Protein AF-A0A2N1U5U6-F1 (afdb_monomer)

pLDDT: mean 79.21, std 14.91, range [38.47, 93.19]

Nearest PDB structures (foldseek):
  6q9m-assembly2_B  TM=8.149E-01  e=4.246E-03  Drosophila melanogaster
  6q9m-assembly1_A  TM=8.304E-01  e=1.136E-02  Drosophila melanogaster
  6grs-assembly1_B  TM=6.336E-01  e=7.352E-01  Mus musculus
  7y6e-assembly2_B  TM=5.827E-01  e=7.352E-01  Chelicerata
  5j7k-assembly1_E  TM=3.368E-01  e=2.592E-01  synthetic construct

Solvent-accessible surface area (backbone atoms only — not comparable to full-atom values): 5349 Å² total; per-residue (Å²): 130,83,61,88,51,56,44,77,74,44,77,43,81,47,82,93,38,27,25,42,37,33,45,43,66,78,68,80,79,36,30,36,38,35,25,50,70,85,36,86,52,50,74,50,60,52,86,83,56,48,50,48,79,30,75,41,74,75,86,57,93,60,91,78,51,75,49,79,44,79,40,60,62,93,50,77,86,60,68,79,76,82,68,82,124

Secondary structure (DSSP, 8-state):
---TTEEEEEEEEETTTEEEEEEEE--SSPEEEEEETTEEEEEE--TT--EEEEE--TT--SPPPEEEEEE-GGGTT--GGGG--

Mean predicted aligned error: 7.91 Å

Sequence (85 aa):
MLSDGISKVRAFALAAGAAVVKWHSEYSGKLYRIYVNGRFAGATVEPMQRQMTVPIPLSQKTAVRVEVFAVEQGFS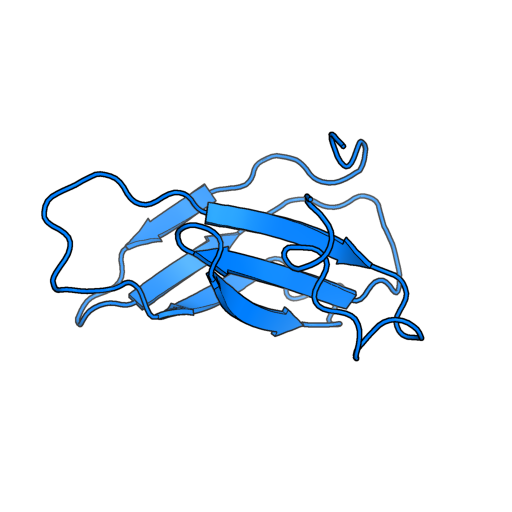DIDYLDRQV

Radius of gyration: 12.77 Å; Cα contacts (8 Å, |Δi|>4): 144; chains: 1; bounding box: 30×33×32 Å

Foldseek 3Di:
DPPPFKADWDWADDPPAKIKTAIGGPDAQWKKWKDKQLHTFDIDRDNVCSIDIGGHPPPDPDDIDMDIDTHHPVCVPDSPSVPPD

Structure (mmCIF, N/CA/C/O backbone):
data_AF-A0A2N1U5U6-F1
#
_entry.id   AF-A0A2N1U5U6-F1
#
loop_
_atom_site.group_PDB
_atom_site.id
_atom_site.type_symbol
_atom_site.label_atom_id
_atom_site.label_alt_id
_atom_site.label_comp_id
_atom_site.label_asym_id
_atom_site.label_entity_id
_atom_site.label_seq_id
_atom_site.pdbx_PDB_ins_code
_atom_site.Cartn_x
_atom_site.Cartn_y
_atom_site.Cartn_z
_atom_site.occupancy
_atom_site.B_iso_or_equiv
_atom_site.auth_seq_id
_atom_site.auth_comp_id
_atom_site.auth_asym_id
_atom_site.auth_atom_id
_atom_site.pdbx_PDB_model_num
ATOM 1 N N . MET A 1 1 ? -4.000 8.723 -11.758 1.00 44.47 1 MET A N 1
ATOM 2 C CA . MET A 1 1 ? -3.195 7.783 -12.565 1.00 44.47 1 MET A CA 1
ATOM 3 C C . MET A 1 1 ? -3.581 6.370 -12.167 1.00 44.47 1 MET A C 1
ATOM 5 O O . MET A 1 1 ? -3.301 5.993 -11.037 1.00 44.47 1 MET A O 1
ATOM 9 N N . LEU A 1 2 ? -4.266 5.620 -13.037 1.00 44.69 2 LEU A N 1
ATOM 10 C CA . LEU A 1 2 ? -4.286 4.163 -12.898 1.00 44.69 2 LEU A CA 1
ATOM 11 C C . LEU A 1 2 ? -2.872 3.691 -13.239 1.00 44.69 2 LEU A C 1
ATOM 13 O O . LEU A 1 2 ? -2.398 3.930 -14.347 1.00 44.69 2 LEU A O 1
ATOM 17 N N . SER A 1 3 ? -2.170 3.094 -12.283 1.00 53.38 3 SER A N 1
ATOM 18 C CA . SER A 1 3 ? -0.945 2.358 -12.579 1.00 53.38 3 SER A CA 1
ATOM 19 C C . SER A 1 3 ? -1.347 1.103 -13.351 1.00 53.38 3 SER A C 1
ATOM 21 O O . SER A 1 3 ? -1.794 0.132 -12.746 1.00 53.38 3 SER A O 1
ATOM 23 N N . ASP A 1 4 ? -1.237 1.147 -14.675 1.00 70.88 4 ASP A N 1
ATOM 24 C CA . ASP A 1 4 ? -1.727 0.095 -15.580 1.00 70.88 4 ASP A CA 1
ATOM 25 C C . ASP A 1 4 ? -1.113 -1.292 -15.275 1.00 70.88 4 ASP A C 1
ATOM 27 O O . ASP A 1 4 ? -1.740 -2.324 -15.475 1.00 70.88 4 ASP A O 1
ATOM 31 N N . GLY A 1 5 ? 0.079 -1.333 -14.666 1.00 79.19 5 GLY A N 1
ATOM 32 C CA . GLY A 1 5 ? 0.778 -2.570 -14.297 1.00 79.19 5 GLY A CA 1
ATOM 33 C C . GLY A 1 5 ? 0.668 -3.005 -12.829 1.00 79.19 5 GLY A C 1
ATOM 34 O O . GLY A 1 5 ? 1.438 -3.876 -12.415 1.00 79.19 5 GLY A O 1
ATOM 35 N N . ILE A 1 6 ? -0.221 -2.417 -12.012 1.00 85.88 6 ILE A N 1
ATOM 36 C CA . ILE A 1 6 ? -0.570 -2.946 -10.675 1.00 85.88 6 ILE A CA 1
ATOM 37 C C . ILE A 1 6 ? -2.032 -3.372 -10.674 1.00 85.88 6 ILE A C 1
ATOM 39 O O . ILE A 1 6 ? -2.931 -2.584 -10.954 1.00 85.88 6 ILE A O 1
ATOM 43 N N . SER A 1 7 ? -2.287 -4.615 -10.279 1.00 87.06 7 SER A N 1
ATOM 44 C CA . SER A 1 7 ? -3.637 -5.169 -10.222 1.00 87.06 7 SER A CA 1
ATOM 45 C C . SER A 1 7 ? -3.831 -6.077 -9.011 1.00 87.06 7 SER A C 1
ATOM 47 O O . SER A 1 7 ? -2.900 -6.362 -8.257 1.00 87.06 7 SER A O 1
ATOM 49 N N . LYS A 1 8 ? -5.072 -6.532 -8.790 1.00 88.12 8 LYS A N 1
ATOM 50 C CA . LYS A 1 8 ? -5.431 -7.486 -7.722 1.00 88.12 8 LYS A CA 1
ATOM 51 C C . LYS A 1 8 ? -4.975 -7.048 -6.319 1.00 88.12 8 LYS A C 1
ATOM 53 O O . LYS A 1 8 ? -4.613 -7.898 -5.506 1.00 88.12 8 LYS A O 1
ATOM 58 N N . VAL A 1 9 ? -5.012 -5.744 -6.029 1.00 90.38 9 VAL A N 1
ATOM 59 C CA . VAL A 1 9 ? -4.717 -5.219 -4.689 1.00 90.38 9 VAL A CA 1
ATOM 60 C C . VAL A 1 9 ? -5.752 -5.764 -3.705 1.00 90.38 9 VAL A C 1
ATOM 62 O O . VAL A 1 9 ? -6.956 -5.601 -3.899 1.00 90.38 9 VAL A O 1
ATOM 65 N N . ARG A 1 10 ? -5.287 -6.454 -2.664 1.00 91.81 10 ARG A N 1
ATOM 66 C CA . ARG A 1 10 ? -6.116 -7.028 -1.598 1.00 91.81 10 ARG A CA 1
ATOM 67 C C . ARG A 1 10 ? -5.475 -6.751 -0.252 1.00 91.81 10 ARG A C 1
ATOM 69 O O . ARG A 1 10 ? -4.273 -6.933 -0.102 1.00 91.81 10 ARG A O 1
ATOM 76 N N . ALA A 1 11 ? -6.282 -6.366 0.726 1.00 91.12 11 ALA A N 1
ATOM 77 C CA . ALA A 1 11 ? -5.845 -6.191 2.102 1.00 91.12 11 ALA A CA 1
ATOM 78 C C . ALA A 1 11 ? -6.516 -7.242 2.990 1.00 91.12 11 ALA A C 1
ATOM 80 O O . ALA A 1 11 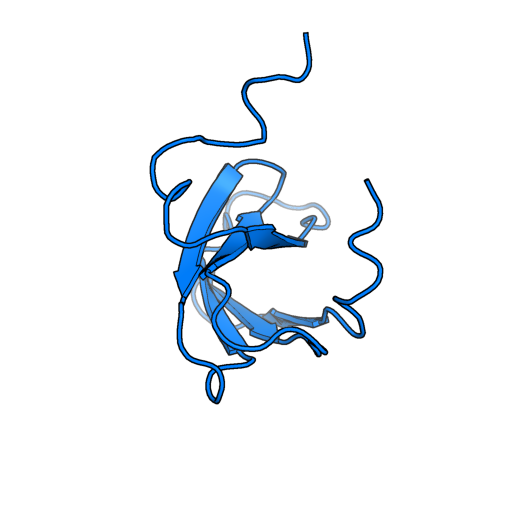? -7.726 -7.450 2.909 1.00 91.12 11 ALA A O 1
ATOM 81 N N . PHE A 1 12 ? -5.725 -7.899 3.831 1.00 90.25 12 PHE A N 1
ATOM 82 C CA . PHE A 1 12 ? -6.181 -8.894 4.794 1.00 90.25 12 PHE A CA 1
ATOM 83 C C . PHE A 1 12 ? -5.883 -8.380 6.193 1.00 90.25 12 PHE A C 1
ATOM 85 O O . PHE A 1 12 ? -4.716 -8.206 6.541 1.00 90.25 12 PHE A O 1
ATOM 92 N N . ALA A 1 13 ? -6.924 -8.117 6.980 1.00 87.81 13 ALA A N 1
ATOM 93 C CA . ALA A 1 13 ? -6.757 -7.662 8.351 1.00 87.81 13 ALA A CA 1
ATOM 94 C C . ALA A 1 13 ? -6.014 -8.718 9.185 1.00 87.81 13 ALA A C 1
ATOM 96 O O . ALA A 1 13 ? -6.309 -9.911 9.114 1.00 87.81 13 ALA A O 1
ATOM 97 N N . LEU A 1 14 ? -5.056 -8.253 9.976 1.00 85.38 14 LEU A N 1
ATOM 98 C CA . LEU A 1 14 ? -4.387 -9.009 11.022 1.00 85.38 14 LEU A CA 1
ATOM 99 C C . LEU A 1 14 ? -4.899 -8.545 12.389 1.00 85.38 14 LEU A C 1
ATOM 101 O O . LEU A 1 14 ? -5.509 -7.481 12.527 1.00 85.38 14 LEU A O 1
ATOM 105 N N . ALA A 1 15 ? -4.614 -9.337 13.422 1.00 79.88 15 ALA A N 1
ATOM 106 C CA . ALA A 1 15 ? -4.809 -8.893 14.795 1.00 79.88 15 ALA A CA 1
ATOM 107 C C . ALA A 1 15 ? -3.962 -7.638 15.095 1.00 79.88 15 ALA A C 1
ATOM 109 O O . ALA A 1 15 ? -2.936 -7.397 14.459 1.00 79.88 15 ALA A O 1
ATOM 110 N N . ALA A 1 16 ? -4.394 -6.856 16.089 1.00 81.06 16 ALA A N 1
ATOM 111 C CA . ALA A 1 16 ? -3.661 -5.703 16.624 1.00 81.06 16 ALA A CA 1
ATOM 112 C C . ALA A 1 16 ? -3.405 -4.538 15.643 1.00 81.06 16 ALA A C 1
ATOM 114 O O . ALA A 1 16 ? -2.428 -3.809 15.789 1.00 81.06 16 ALA A O 1
ATOM 115 N N . GLY A 1 17 ? -4.304 -4.301 14.682 1.00 86.62 17 GLY A N 1
ATOM 116 C CA . GLY A 1 17 ? -4.256 -3.064 13.891 1.00 86.62 17 GLY A CA 1
ATOM 117 C C . GLY A 1 17 ? -3.213 -3.079 12.793 1.00 86.62 17 GLY A C 1
ATOM 118 O O . GLY A 1 17 ? -2.574 -2.070 12.520 1.00 8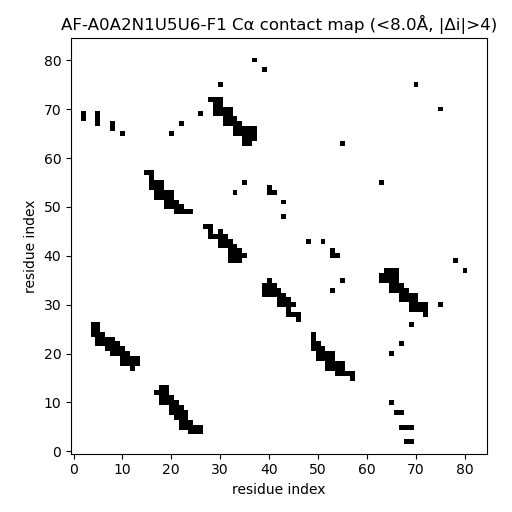6.62 17 GLY A O 1
ATOM 119 N N . ALA A 1 18 ? -3.042 -4.229 12.160 1.00 90.00 18 ALA A N 1
ATOM 120 C CA . ALA A 1 18 ? -2.232 -4.365 10.968 1.00 90.00 18 ALA A CA 1
ATOM 121 C C . ALA A 1 18 ? -3.047 -5.031 9.861 1.00 90.00 18 ALA A C 1
ATOM 123 O O . ALA A 1 18 ? -4.085 -5.646 10.110 1.00 90.00 18 ALA A O 1
ATOM 124 N N . ALA A 1 19 ? -2.573 -4.928 8.627 1.00 92.00 19 ALA A N 1
ATOM 125 C CA . ALA A 1 19 ? -3.077 -5.720 7.519 1.00 92.00 19 ALA A CA 1
ATOM 126 C C . ALA A 1 19 ? -1.931 -6.171 6.623 1.00 92.00 19 ALA A C 1
ATOM 128 O O . ALA A 1 19 ? -0.963 -5.440 6.424 1.00 92.00 19 ALA A O 1
ATOM 129 N N . VAL A 1 20 ? -2.070 -7.357 6.036 1.00 93.12 20 VAL A N 1
ATOM 130 C CA . VAL A 1 20 ? -1.229 -7.783 4.918 1.00 93.12 20 VAL A CA 1
ATOM 131 C C . VAL A 1 20 ? -1.861 -7.274 3.637 1.00 93.12 20 VAL A C 1
ATOM 133 O O . VAL A 1 20 ? -2.952 -7.701 3.260 1.00 93.12 20 VAL A O 1
ATOM 136 N N . VAL A 1 21 ? -1.167 -6.380 2.951 1.00 93.19 21 VAL A N 1
ATOM 137 C CA . VAL A 1 21 ? -1.543 -5.911 1.621 1.00 93.19 21 VAL A CA 1
ATOM 138 C C . VAL A 1 21 ? -0.815 -6.769 0.609 1.00 93.19 21 VAL A C 1
ATOM 140 O O . VAL A 1 21 ? 0.395 -6.917 0.710 1.00 93.19 21 VAL A O 1
ATOM 143 N N . LYS A 1 22 ? -1.540 -7.345 -0.349 1.00 93.06 22 LYS A N 1
ATOM 144 C CA . LYS A 1 22 ? -1.004 -8.126 -1.467 1.00 93.06 22 LYS A CA 1
ATOM 145 C C . LYS A 1 22 ? -1.402 -7.478 -2.780 1.00 93.06 22 LYS A C 1
ATOM 147 O O . LYS A 1 22 ? -2.512 -6.963 -2.892 1.00 93.06 22 LYS A O 1
ATOM 152 N N . TRP A 1 23 ? -0.531 -7.539 -3.775 1.00 91.88 23 TRP A N 1
ATOM 153 C CA . TRP A 1 23 ? -0.818 -7.023 -5.110 1.00 91.88 23 TRP A CA 1
ATOM 154 C C . TRP A 1 23 ? -0.140 -7.876 -6.177 1.00 91.88 23 TRP A C 1
ATOM 156 O O . TRP A 1 23 ? 0.793 -8.628 -5.913 1.00 91.88 23 TRP A O 1
ATOM 166 N N . HIS A 1 24 ? -0.629 -7.778 -7.403 1.00 88.31 24 HIS A N 1
ATOM 167 C CA . HIS A 1 24 ? 0.078 -8.252 -8.579 1.00 88.31 24 HIS A CA 1
ATOM 168 C C . HIS A 1 24 ? 0.764 -7.062 -9.242 1.00 88.31 24 HIS A C 1
ATOM 170 O O . HIS A 1 24 ? 0.178 -5.981 -9.315 1.00 88.31 24 HIS A O 1
ATOM 176 N N . SER A 1 25 ? 1.981 -7.262 -9.745 1.00 86.50 25 SER A N 1
ATOM 177 C CA . SER A 1 25 ? 2.614 -6.274 -10.606 1.00 86.50 25 SER A CA 1
ATOM 178 C C . SER A 1 25 ? 3.367 -6.914 -11.759 1.00 86.50 25 SER A C 1
ATOM 180 O O . SER A 1 25 ? 3.998 -7.960 -11.601 1.00 86.50 25 SER A O 1
ATOM 182 N N . GLU A 1 26 ? 3.280 -6.250 -12.905 1.00 85.94 26 GLU A N 1
ATOM 183 C CA . GLU A 1 26 ? 4.015 -6.565 -14.130 1.00 85.94 26 GLU A CA 1
ATOM 184 C C . GLU A 1 26 ? 5.375 -5.857 -14.180 1.00 85.94 26 GLU A C 1
ATOM 186 O O . GLU A 1 26 ? 6.204 -6.153 -15.037 1.00 85.94 26 GLU A O 1
ATOM 191 N N . TYR A 1 27 ? 5.639 -4.939 -13.245 1.00 83.62 27 TYR A N 1
ATOM 192 C CA . TYR A 1 27 ? 6.879 -4.183 -13.217 1.00 83.62 27 TYR A CA 1
ATOM 193 C C . TYR A 1 27 ? 8.004 -4.948 -12.507 1.00 83.62 27 TYR A C 1
ATOM 195 O O . TYR A 1 27 ? 7.857 -5.443 -11.387 1.00 83.62 27 TYR A O 1
ATOM 203 N N . SER A 1 28 ? 9.183 -4.978 -13.126 1.00 79.56 28 SER A N 1
ATOM 204 C CA . SER A 1 28 ? 10.427 -5.427 -12.495 1.00 79.56 28 SER A CA 1
ATOM 205 C C . SER A 1 28 ? 11.250 -4.233 -12.006 1.00 79.56 28 SER A C 1
ATOM 207 O O . SER A 1 28 ? 11.378 -3.239 -12.718 1.00 79.56 28 SER A O 1
ATOM 209 N N . GLY A 1 29 ? 11.840 -4.334 -10.811 1.00 80.44 29 GLY A N 1
ATOM 210 C CA . GLY A 1 29 ? 12.808 -3.351 -10.302 1.00 80.44 29 GLY A CA 1
ATOM 211 C C . GLY A 1 29 ? 12.225 -2.026 -9.794 1.00 80.44 29 GLY A C 1
ATOM 212 O O . GLY A 1 29 ? 12.988 -1.108 -9.504 1.00 80.44 29 GLY A O 1
ATOM 213 N N . LYS A 1 30 ? 10.900 -1.902 -9.660 1.00 84.69 30 LYS A N 1
ATOM 214 C CA . LYS A 1 30 ? 10.258 -0.710 -9.076 1.00 84.69 30 LYS A CA 1
ATOM 215 C C . LYS A 1 30 ? 10.255 -0.756 -7.551 1.00 84.69 30 LYS A C 1
ATOM 217 O O . LYS A 1 30 ? 10.252 -1.829 -6.952 1.00 84.69 30 LYS A O 1
ATOM 222 N N . LEU A 1 31 ? 10.197 0.424 -6.943 1.00 86.81 31 LEU A N 1
ATOM 223 C CA . LEU A 1 31 ? 9.830 0.586 -5.543 1.00 86.81 31 LEU A CA 1
ATOM 224 C C . LEU A 1 31 ? 8.301 0.594 -5.449 1.00 86.81 31 LEU A C 1
ATOM 226 O O . LEU A 1 31 ? 7.640 1.396 -6.105 1.00 86.81 31 LEU A O 1
ATOM 230 N N . TYR A 1 32 ? 7.737 -0.278 -4.626 1.00 88.81 32 TYR A N 1
ATOM 231 C CA . TYR A 1 32 ? 6.311 -0.307 -4.332 1.00 88.81 32 TYR A CA 1
ATOM 232 C C . TYR A 1 32 ? 6.045 0.455 -3.048 1.00 88.81 32 TYR A C 1
ATOM 234 O O . TYR A 1 32 ? 6.558 0.080 -1.999 1.00 88.81 32 TYR A O 1
ATOM 242 N N . ARG A 1 33 ? 5.231 1.505 -3.118 1.00 90.62 33 ARG A N 1
ATOM 243 C CA . ARG A 1 33 ? 4.773 2.261 -1.950 1.00 90.62 33 ARG A CA 1
ATOM 244 C C . ARG A 1 33 ? 3.328 1.954 -1.652 1.00 90.62 33 ARG A C 1
ATOM 246 O O . ARG A 1 33 ? 2.507 1.917 -2.567 1.00 90.62 33 ARG A O 1
ATOM 253 N N . ILE A 1 34 ? 3.024 1.792 -0.375 1.00 91.38 34 ILE A N 1
ATOM 254 C CA . ILE A 1 34 ? 1.682 1.501 0.102 1.00 91.38 34 ILE A CA 1
ATOM 255 C C . ILE A 1 34 ? 1.193 2.675 0.927 1.00 91.38 34 ILE A C 1
ATOM 257 O O . ILE A 1 34 ? 1.889 3.163 1.820 1.00 91.38 34 ILE A O 1
ATOM 261 N N . TYR A 1 35 ? -0.027 3.096 0.629 1.00 92.56 35 TYR A N 1
ATOM 262 C 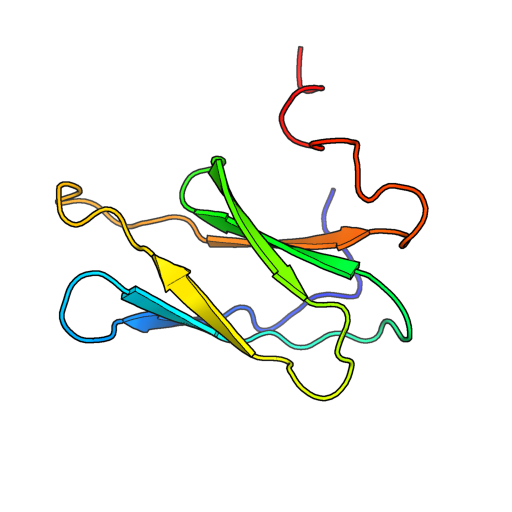CA . TYR A 1 35 ? -0.709 4.167 1.325 1.00 92.56 35 TYR A CA 1
ATOM 263 C C . TYR A 1 35 ? -1.985 3.642 1.964 1.00 92.56 35 TYR A C 1
ATOM 265 O O . TYR A 1 35 ? -2.726 2.860 1.366 1.00 92.56 35 TYR A O 1
ATOM 273 N N . VAL A 1 36 ? -2.238 4.097 3.185 1.00 91.50 36 VAL A N 1
ATOM 274 C CA . VAL A 1 36 ? -3.433 3.793 3.967 1.00 91.50 36 VAL A CA 1
ATOM 275 C C . VAL A 1 36 ? -4.166 5.110 4.199 1.00 91.50 36 VAL A C 1
ATOM 277 O O . VAL A 1 36 ? -3.652 6.001 4.869 1.00 91.50 36 VAL A O 1
ATOM 280 N N . ASN A 1 37 ? -5.351 5.260 3.604 1.00 90.88 37 ASN A N 1
ATOM 281 C CA . ASN A 1 37 ? -6.125 6.508 3.571 1.00 90.88 37 ASN A CA 1
ATOM 282 C C . ASN A 1 37 ? -5.302 7.721 3.112 1.00 90.88 37 ASN A C 1
ATOM 284 O O . ASN A 1 37 ? -5.352 8.784 3.728 1.00 90.88 37 ASN A O 1
ATOM 288 N N . GLY A 1 38 ? -4.506 7.539 2.057 1.00 89.31 38 GLY A N 1
ATOM 289 C CA . GLY A 1 38 ? -3.637 8.589 1.531 1.00 89.31 38 GLY A CA 1
ATOM 290 C C . GLY A 1 38 ? -2.441 8.941 2.425 1.00 89.31 38 GLY A C 1
ATOM 291 O O . GLY A 1 38 ? -1.784 9.945 2.189 1.00 89.31 38 GLY A O 1
ATOM 292 N N . ARG A 1 39 ? -2.130 8.148 3.457 1.00 89.94 39 ARG A N 1
ATOM 293 C CA . ARG A 1 39 ? -0.907 8.318 4.256 1.00 89.94 39 ARG A CA 1
ATOM 294 C C . ARG A 1 39 ? 0.087 7.223 3.941 1.00 89.94 39 ARG A C 1
ATOM 296 O O . ARG A 1 39 ? -0.297 6.055 3.882 1.00 89.94 39 ARG A O 1
ATOM 303 N N . PHE A 1 40 ? 1.349 7.595 3.757 1.00 89.94 40 PHE A N 1
ATOM 304 C CA . PHE A 1 40 ? 2.414 6.633 3.520 1.00 89.94 40 PHE A CA 1
ATOM 305 C C . PHE A 1 40 ? 2.498 5.641 4.685 1.00 89.94 40 PHE A C 1
ATOM 307 O O . PHE A 1 40 ? 2.627 6.036 5.843 1.00 89.94 40 PHE A O 1
ATOM 314 N N . ALA A 1 41 ? 2.387 4.352 4.373 1.00 90.94 41 ALA A N 1
ATOM 315 C CA . ALA A 1 41 ? 2.425 3.268 5.351 1.00 90.94 41 ALA A CA 1
ATOM 316 C C . ALA A 1 41 ? 3.696 2.416 5.231 1.00 90.94 41 ALA A C 1
ATOM 318 O O . ALA A 1 41 ? 4.059 1.712 6.172 1.00 90.94 41 ALA A O 1
ATOM 319 N N . GLY A 1 42 ? 4.379 2.490 4.088 1.00 89.69 42 GLY A N 1
ATOM 320 C CA . GLY A 1 42 ? 5.713 1.940 3.887 1.00 89.69 42 GLY A CA 1
ATOM 321 C C . GLY A 1 42 ? 5.979 1.564 2.433 1.00 89.69 42 GLY A C 1
ATOM 322 O O . GLY A 1 42 ? 5.148 1.798 1.549 1.00 89.69 42 GLY A O 1
ATOM 323 N N . ALA A 1 43 ? 7.162 1.007 2.180 1.00 89.31 43 ALA A N 1
ATOM 324 C CA . ALA A 1 43 ? 7.597 0.660 0.837 1.00 89.31 43 ALA A CA 1
ATOM 325 C C . ALA A 1 43 ? 8.454 -0.610 0.799 1.00 89.31 43 ALA A C 1
ATOM 327 O O . ALA A 1 43 ? 9.135 -0.933 1.770 1.00 89.31 43 ALA A O 1
ATOM 328 N N . THR A 1 44 ? 8.449 -1.302 -0.340 1.00 87.38 44 THR A N 1
ATOM 329 C CA . THR A 1 44 ? 9.308 -2.462 -0.608 1.00 87.38 44 THR A CA 1
ATOM 330 C C . THR A 1 44 ? 9.812 -2.448 -2.049 1.00 87.38 44 THR A C 1
ATOM 332 O O . THR A 1 44 ? 9.103 -2.033 -2.963 1.00 87.38 44 THR A O 1
ATOM 335 N N . VAL A 1 45 ? 11.051 -2.888 -2.261 1.00 80.56 45 VAL A N 1
ATOM 336 C CA . VAL A 1 45 ? 11.668 -3.057 -3.592 1.00 80.56 45 VAL A CA 1
ATOM 337 C C . VAL A 1 45 ? 11.641 -4.509 -4.062 1.00 80.56 45 VAL A C 1
ATOM 339 O O . VAL A 1 45 ? 12.081 -4.811 -5.169 1.00 80.56 45 VAL A O 1
ATOM 342 N N . GLU A 1 46 ? 11.184 -5.430 -3.213 1.00 68.12 46 GLU A N 1
ATOM 343 C CA . GLU A 1 46 ? 11.440 -6.849 -3.404 1.00 68.12 46 GLU A CA 1
ATOM 344 C C . GLU A 1 46 ? 10.454 -7.455 -4.424 1.00 68.12 46 GLU A C 1
ATOM 346 O O . GLU A 1 46 ? 9.255 -7.552 -4.152 1.00 68.12 46 GLU A O 1
ATOM 351 N N . PRO A 1 47 ? 10.924 -7.912 -5.602 1.00 58.00 47 PRO A N 1
ATOM 352 C CA . PRO A 1 47 ? 10.050 -8.407 -6.672 1.00 58.00 47 PRO A CA 1
ATOM 353 C C . PRO A 1 47 ? 9.294 -9.694 -6.294 1.00 58.00 47 PRO A C 1
ATOM 355 O O . PRO A 1 47 ? 8.269 -10.015 -6.904 1.00 58.00 47 PRO A O 1
ATOM 358 N N . MET A 1 48 ? 9.783 -10.418 -5.279 1.00 58.28 48 MET A N 1
ATOM 359 C CA . MET A 1 48 ? 9.130 -11.599 -4.704 1.00 58.28 48 MET A CA 1
ATOM 360 C C . MET A 1 48 ? 8.177 -11.260 -3.554 1.00 58.28 48 MET A C 1
ATOM 362 O O . MET A 1 48 ? 7.201 -11.979 -3.334 1.00 58.28 48 MET A O 1
ATOM 366 N N . GLN A 1 49 ? 8.392 -10.141 -2.862 1.00 62.53 49 GLN A N 1
ATOM 367 C CA . GLN A 1 49 ? 7.545 -9.695 -1.762 1.00 62.53 49 GLN A CA 1
ATOM 368 C C . GLN A 1 49 ? 6.395 -8.851 -2.318 1.00 62.53 49 GLN A C 1
ATOM 370 O O . GLN A 1 49 ? 6.248 -7.659 -2.080 1.00 62.53 49 GLN A O 1
ATOM 375 N N . ARG A 1 50 ? 5.510 -9.523 -3.058 1.00 75.69 50 ARG A N 1
ATOM 376 C CA . ARG A 1 50 ? 4.218 -8.993 -3.538 1.00 75.69 50 ARG A CA 1
ATOM 377 C C . ARG A 1 50 ? 3.179 -8.880 -2.417 1.00 75.69 50 ARG A C 1
ATOM 379 O O . ARG A 1 50 ? 1.971 -9.015 -2.632 1.00 75.69 50 ARG A O 1
ATOM 386 N N . GLN A 1 51 ? 3.677 -8.741 -1.195 1.00 88.88 51 GLN A N 1
ATOM 387 C CA . GLN A 1 51 ? 2.909 -8.574 0.013 1.00 88.88 51 GLN A CA 1
ATOM 388 C C . GLN A 1 51 ? 3.712 -7.770 1.032 1.00 88.88 51 GLN A C 1
ATOM 390 O O . GLN A 1 51 ? 4.924 -7.930 1.129 1.00 88.88 51 GLN A O 1
ATOM 395 N N . MET A 1 52 ? 3.035 -6.957 1.828 1.00 91.50 52 MET A N 1
ATOM 396 C CA . MET A 1 52 ? 3.655 -6.181 2.893 1.00 91.50 52 MET A CA 1
ATOM 397 C C . MET A 1 52 ? 2.663 -6.012 4.037 1.00 91.50 52 MET A C 1
ATOM 399 O O . MET A 1 52 ? 1.472 -5.789 3.815 1.00 91.50 52 MET A O 1
ATOM 403 N N . THR A 1 53 ? 3.161 -6.118 5.265 1.00 92.25 53 THR A N 1
ATOM 404 C CA . THR A 1 53 ? 2.378 -5.794 6.456 1.00 92.25 53 THR A CA 1
ATOM 405 C C . THR A 1 53 ? 2.423 -4.290 6.682 1.00 92.25 53 THR A C 1
ATOM 407 O O . THR A 1 53 ? 3.503 -3.718 6.798 1.00 92.25 53 THR A O 1
ATOM 410 N N . VAL A 1 54 ? 1.256 -3.655 6.753 1.00 91.62 54 VAL A N 1
ATOM 411 C CA . VAL A 1 54 ? 1.112 -2.224 7.043 1.00 91.62 54 VAL A CA 1
ATOM 412 C C . VAL A 1 54 ? 0.316 -2.013 8.326 1.00 91.62 54 VAL A C 1
ATOM 414 O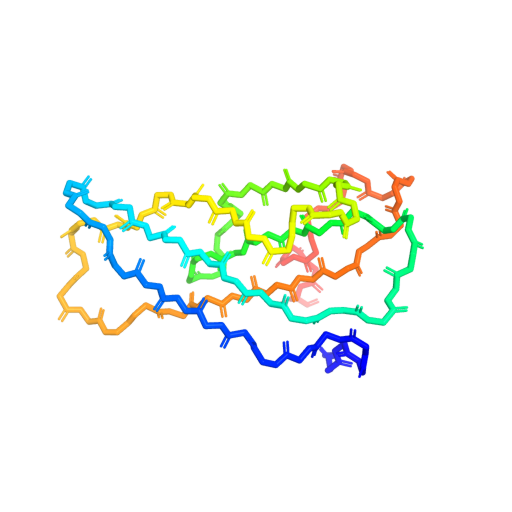 O . VAL A 1 54 ? -0.601 -2.794 8.608 1.00 91.62 54 VAL A O 1
ATOM 417 N N . PRO A 1 55 ? 0.618 -0.958 9.099 1.00 91.44 55 PRO A N 1
ATOM 418 C CA . PRO A 1 55 ? -0.245 -0.545 10.192 1.00 91.44 55 PRO A CA 1
ATOM 419 C C . PRO A 1 55 ? -1.583 -0.035 9.640 1.00 91.44 55 PRO A C 1
ATOM 421 O O . PRO A 1 55 ? -1.632 0.708 8.659 1.00 91.44 55 PRO A O 1
ATOM 424 N N . ILE A 1 56 ? -2.675 -0.421 10.293 1.00 87.31 56 ILE A N 1
ATOM 425 C CA . ILE A 1 56 ? -4.026 0.066 10.029 1.00 87.31 56 ILE A CA 1
ATOM 426 C C . ILE A 1 56 ? -4.482 0.875 11.245 1.00 87.31 56 ILE A C 1
ATOM 428 O O . ILE A 1 56 ? -4.432 0.365 12.366 1.00 87.31 56 ILE A O 1
ATOM 432 N N . PRO A 1 57 ? -4.951 2.121 11.061 1.00 79.94 57 PRO A N 1
ATOM 433 C CA . PRO A 1 57 ? -5.442 2.929 12.168 1.00 79.94 57 PRO A CA 1
ATOM 434 C C . PRO A 1 57 ? -6.604 2.235 12.895 1.00 79.94 57 PRO A C 1
ATOM 436 O O . PRO A 1 57 ? -7.717 2.154 12.383 1.00 79.94 57 PRO A O 1
ATOM 439 N N . LEU A 1 58 ? -6.356 1.758 14.117 1.00 73.81 58 LEU A N 1
ATOM 440 C CA . LEU A 1 58 ? -7.359 1.077 14.950 1.00 73.81 58 LEU A CA 1
ATOM 441 C C . LEU A 1 58 ? -8.519 1.9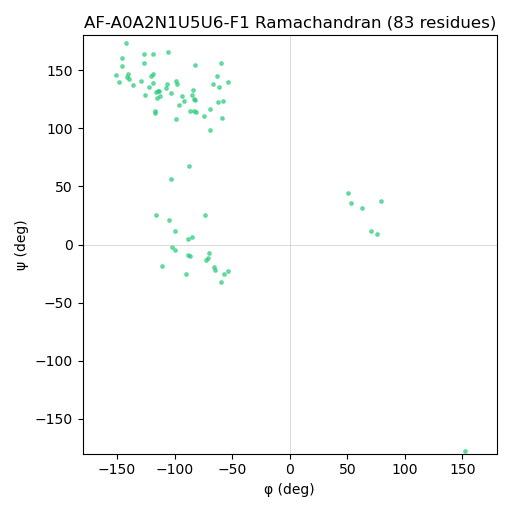85 15.374 1.00 73.81 58 LEU A C 1
ATOM 443 O O . LEU A 1 58 ? -9.596 1.505 15.715 1.00 73.81 58 LEU A O 1
ATOM 447 N N . SER A 1 59 ? -8.306 3.301 15.363 1.00 72.12 59 SER A N 1
ATOM 448 C CA . SER A 1 59 ? -9.327 4.293 15.699 1.00 72.12 59 SER A CA 1
ATOM 449 C C . SER A 1 59 ? -10.395 4.453 14.613 1.00 72.12 59 SER A C 1
ATOM 451 O O . SER A 1 59 ? -11.442 5.051 14.873 1.00 72.12 59 SER A O 1
ATOM 453 N N . GLN A 1 60 ? -10.170 3.926 13.405 1.00 68.19 60 GLN A N 1
ATOM 454 C CA . GLN A 1 60 ? -11.124 4.041 12.310 1.00 68.19 60 GLN A CA 1
ATOM 455 C C . GLN A 1 60 ? -12.216 2.975 12.394 1.00 68.19 60 GLN A C 1
ATOM 457 O O . GLN A 1 60 ? -11.980 1.787 12.209 1.00 68.19 60 GLN A O 1
ATOM 462 N N . LYS A 1 61 ? -13.453 3.437 12.608 1.00 71.56 61 LYS A N 1
ATOM 463 C CA . LYS A 1 61 ? -14.676 2.616 12.552 1.00 71.56 61 LYS A CA 1
ATOM 464 C C . LYS A 1 61 ? -15.240 2.465 11.131 1.00 71.56 61 LYS A C 1
ATOM 466 O O . LYS A 1 61 ? -16.345 1.960 10.960 1.00 71.56 61 LYS A O 1
ATOM 471 N N . THR A 1 62 ? -14.521 2.948 10.121 1.00 80.19 62 THR A N 1
ATOM 4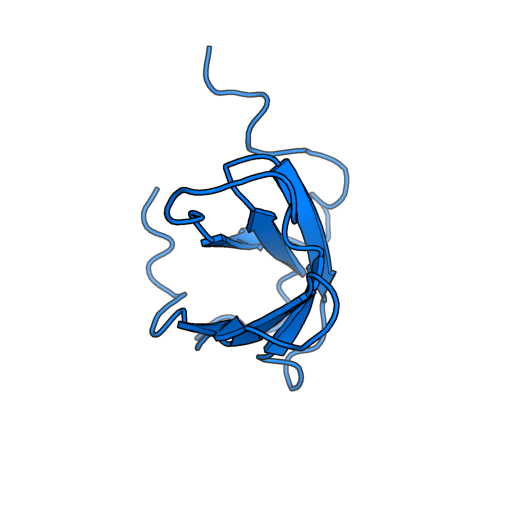72 C CA . THR A 1 62 ? -14.956 2.984 8.720 1.00 80.19 62 THR A CA 1
ATOM 473 C C . THR A 1 62 ? -14.020 2.167 7.842 1.00 80.19 62 THR A C 1
ATOM 475 O O . THR A 1 62 ? -12.895 1.863 8.235 1.00 80.19 62 THR A O 1
ATOM 478 N N . ALA A 1 63 ? -14.473 1.844 6.628 1.00 85.19 63 ALA A N 1
ATOM 479 C CA . ALA A 1 63 ? -13.624 1.207 5.630 1.00 85.19 63 ALA A CA 1
ATOM 480 C C . ALA A 1 63 ? -12.339 2.024 5.403 1.00 85.19 63 ALA A C 1
ATOM 482 O O . ALA A 1 63 ? -12.365 3.256 5.364 1.00 85.19 63 ALA A O 1
ATOM 483 N N . VAL A 1 64 ? -11.224 1.314 5.263 1.00 86.75 64 VAL A N 1
ATOM 484 C CA . VAL A 1 64 ? -9.897 1.884 5.032 1.00 86.75 64 VAL A CA 1
ATOM 485 C C . VAL A 1 64 ? -9.544 1.715 3.559 1.00 86.75 64 VAL A C 1
ATOM 487 O O . VAL A 1 64 ? -9.662 0.621 3.008 1.00 86.75 64 VAL A O 1
ATOM 490 N N . ARG A 1 65 ? -9.099 2.796 2.918 1.00 91.19 65 ARG A N 1
ATOM 491 C CA . ARG A 1 65 ? -8.603 2.774 1.542 1.00 91.19 65 ARG A CA 1
ATOM 492 C C . ARG A 1 65 ? -7.130 2.388 1.544 1.00 91.19 65 ARG A C 1
ATOM 494 O O . ARG A 1 65 ? -6.332 3.009 2.241 1.00 91.19 65 ARG A O 1
ATOM 501 N N . VAL A 1 66 ? -6.778 1.392 0.741 1.00 91.44 66 VAL A N 1
ATOM 502 C CA . VAL A 1 66 ? -5.391 0.975 0.520 1.00 91.44 66 VAL A CA 1
ATOM 503 C C . VAL A 1 66 ? -5.032 1.219 -0.935 1.00 91.44 66 VAL A C 1
ATOM 505 O O . VAL A 1 66 ? -5.777 0.827 -1.832 1.00 91.44 66 VAL A O 1
ATOM 508 N N . GLU A 1 67 ? -3.887 1.851 -1.162 1.00 92.69 67 GLU A N 1
ATOM 509 C CA . GLU A 1 67 ? -3.376 2.172 -2.493 1.00 92.69 67 GLU A CA 1
ATOM 510 C C . GLU A 1 67 ? -1.931 1.700 -2.608 1.00 92.69 67 GLU A C 1
ATOM 512 O O . GLU A 1 67 ? -1.164 1.805 -1.651 1.00 92.69 67 GLU A O 1
ATOM 517 N N . VAL A 1 68 ? -1.564 1.167 -3.772 1.00 90.88 68 VAL A N 1
ATOM 518 C CA . VAL A 1 68 ? -0.207 0.692 -4.056 1.00 90.88 68 VAL A CA 1
ATOM 519 C C . VAL A 1 68 ? 0.279 1.376 -5.323 1.00 90.88 68 VAL A C 1
ATOM 521 O O . VAL A 1 68 ? -0.402 1.328 -6.345 1.00 90.88 68 VAL A O 1
ATOM 524 N N . PHE A 1 69 ? 1.460 1.983 -5.262 1.00 88.62 69 PHE A N 1
ATOM 525 C CA . PHE A 1 69 ? 2.087 2.660 -6.394 1.00 88.62 69 PHE A CA 1
ATOM 526 C C . PHE A 1 69 ? 3.452 2.050 -6.683 1.00 88.62 69 PHE A C 1
ATOM 528 O O . PHE A 1 69 ? 4.241 1.840 -5.766 1.00 88.62 69 PHE A O 1
ATOM 535 N N . ALA A 1 70 ? 3.738 1.806 -7.960 1.00 87.88 70 ALA A N 1
ATOM 536 C CA . ALA A 1 70 ? 5.076 1.482 -8.435 1.00 87.88 70 ALA A CA 1
ATOM 537 C C . ALA A 1 70 ? 5.763 2.783 -8.855 1.00 87.88 70 ALA A C 1
ATOM 539 O O . ALA A 1 70 ? 5.245 3.506 -9.705 1.00 87.88 70 ALA A O 1
ATOM 540 N N . VAL A 1 71 ? 6.919 3.074 -8.270 1.00 85.75 71 VAL A N 1
ATOM 541 C CA . VAL A 1 71 ? 7.718 4.268 -8.566 1.00 85.75 71 VAL A CA 1
ATOM 542 C C . VAL A 1 71 ? 9.147 3.870 -8.929 1.00 85.75 71 VAL A C 1
ATOM 544 O O . VAL A 1 71 ? 9.614 2.787 -8.558 1.00 85.75 71 VAL A O 1
ATOM 547 N N . GLU A 1 72 ? 9.855 4.719 -9.679 1.00 83.62 72 GLU A N 1
ATOM 548 C CA . GLU A 1 72 ? 11.292 4.500 -9.894 1.00 83.62 72 GLU A CA 1
ATOM 549 C C . GLU A 1 72 ? 12.037 4.587 -8.565 1.00 83.62 72 GLU A C 1
AT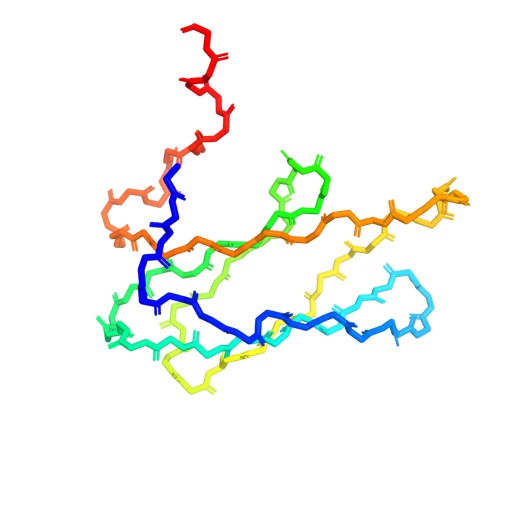OM 551 O O . GLU A 1 72 ? 11.717 5.425 -7.720 1.00 83.62 72 GLU A O 1
ATOM 556 N N . GLN A 1 73 ? 13.079 3.770 -8.405 1.00 72.50 73 GLN A N 1
ATOM 557 C CA . GLN A 1 73 ? 13.895 3.778 -7.188 1.00 72.50 73 GLN A CA 1
ATOM 558 C C . GLN A 1 73 ? 14.544 5.149 -6.932 1.00 72.50 73 GLN A C 1
ATOM 560 O O . GLN A 1 73 ? 14.650 5.564 -5.785 1.00 72.50 73 GLN A O 1
ATOM 565 N N . GLY A 1 74 ? 14.887 5.894 -7.992 1.00 66.81 74 GLY A N 1
ATOM 566 C CA . GLY A 1 74 ? 15.430 7.255 -7.893 1.00 66.81 74 GLY A CA 1
ATOM 567 C C . GLY A 1 74 ? 14.434 8.325 -7.425 1.00 66.81 74 GLY A C 1
ATOM 568 O O . GLY A 1 74 ? 14.840 9.455 -7.179 1.00 66.81 74 GLY A O 1
ATOM 569 N N . PHE A 1 75 ? 13.145 7.994 -7.282 1.00 61.19 75 PHE A N 1
ATOM 570 C CA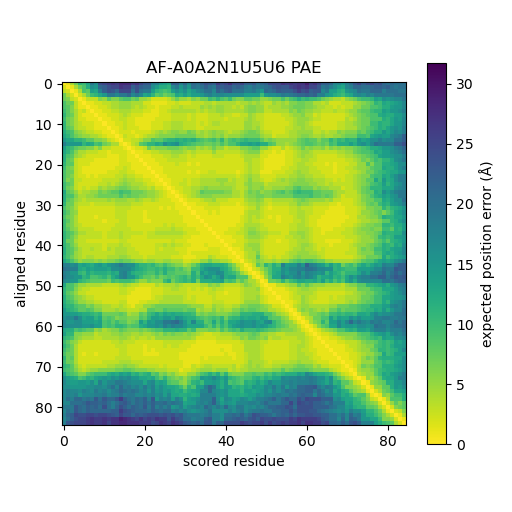 . PHE A 1 75 ? 12.124 8.895 -6.737 1.00 61.19 75 PHE A CA 1
ATOM 571 C C . PHE A 1 75 ? 11.727 8.539 -5.299 1.00 61.19 75 PHE A C 1
ATOM 573 O O . PHE A 1 75 ? 10.653 8.955 -4.859 1.00 61.19 75 PHE A O 1
ATOM 580 N N . SER A 1 76 ? 12.573 7.804 -4.559 1.00 58.94 76 SER A N 1
ATOM 581 C CA . SER A 1 76 ? 12.335 7.357 -3.172 1.00 58.94 76 SER A CA 1
ATOM 582 C C . SER A 1 76 ? 11.973 8.474 -2.187 1.00 58.94 76 SER A C 1
ATOM 584 O O . SER A 1 76 ? 11.261 8.192 -1.223 1.00 58.94 76 SER A O 1
ATOM 586 N N . ASP A 1 77 ? 12.344 9.720 -2.484 1.00 59.31 77 ASP A N 1
ATOM 587 C CA . ASP A 1 77 ? 12.177 10.869 -1.583 1.00 59.31 77 ASP A CA 1
ATOM 588 C C . ASP A 1 77 ? 10.988 11.776 -1.946 1.00 59.31 77 ASP A C 1
ATOM 590 O O . ASP A 1 77 ? 10.710 12.749 -1.252 1.00 59.31 77 ASP A O 1
ATOM 594 N N . ILE A 1 78 ? 10.263 11.479 -3.031 1.00 59.53 78 ILE A N 1
ATOM 595 C CA . ILE A 1 78 ? 9.106 12.280 -3.457 1.00 59.53 78 ILE A CA 1
ATOM 596 C C . ILE A 1 78 ? 7.824 11.612 -2.983 1.00 59.53 78 ILE A C 1
ATOM 598 O O . ILE A 1 78 ? 7.430 10.595 -3.555 1.00 59.53 78 ILE A O 1
ATOM 602 N N . ASP A 1 79 ? 7.140 12.179 -1.990 1.00 58.31 79 ASP A N 1
ATOM 603 C CA . ASP A 1 79 ? 5.811 11.699 -1.616 1.00 58.31 79 ASP A CA 1
ATOM 604 C C . ASP A 1 79 ? 4.781 12.159 -2.664 1.00 58.31 79 ASP A C 1
ATOM 606 O O . ASP A 1 79 ? 4.515 13.347 -2.840 1.00 58.31 79 ASP A O 1
ATOM 610 N N . TYR A 1 80 ? 4.239 11.218 -3.443 1.00 55.31 80 TYR A N 1
ATOM 611 C CA . TYR A 1 80 ? 3.421 11.533 -4.627 1.00 55.31 80 TYR A CA 1
ATOM 612 C C . TYR A 1 80 ? 2.038 12.106 -4.281 1.00 55.31 80 TYR A C 1
ATOM 614 O O . TYR A 1 80 ? 1.347 12.618 -5.163 1.00 55.31 80 TYR A O 1
ATOM 622 N N . LEU A 1 81 ? 1.636 12.040 -3.010 1.00 53.88 81 LEU A N 1
ATOM 623 C CA . LEU A 1 81 ? 0.375 12.601 -2.524 1.00 53.88 81 LEU A CA 1
ATOM 624 C C . LEU A 1 81 ? 0.469 14.080 -2.135 1.00 53.88 81 LEU A C 1
ATOM 626 O O . LEU A 1 81 ? -0.569 14.713 -1.980 1.00 53.88 81 LEU A O 1
ATOM 630 N N . ASP A 1 82 ? 1.673 14.652 -2.072 1.00 49.06 82 ASP A N 1
ATOM 631 C CA . ASP A 1 82 ? 1.879 16.063 -1.712 1.00 49.06 82 ASP A CA 1
ATOM 632 C C . ASP A 1 82 ? 1.825 17.013 -2.929 1.00 49.06 82 ASP A C 1
ATOM 634 O O . ASP A 1 82 ? 2.071 18.210 -2.828 1.00 49.06 82 ASP A O 1
ATOM 638 N N . ARG A 1 83 ? 1.508 16.485 -4.123 1.00 42.50 83 ARG A N 1
ATOM 639 C CA . ARG A 1 83 ? 1.424 17.252 -5.383 1.00 42.50 83 ARG A CA 1
ATOM 640 C C . ARG A 1 83 ? 0.023 17.299 -6.002 1.00 42.50 83 ARG A C 1
ATOM 642 O O . ARG A 1 83 ? -0.100 17.467 -7.211 1.00 42.50 83 ARG A O 1
ATOM 649 N N . GLN A 1 84 ? -1.033 17.144 -5.203 1.00 41.94 84 GLN A N 1
ATOM 650 C CA . GLN A 1 84 ? -2.416 17.384 -5.649 1.00 41.94 84 GLN A CA 1
ATOM 651 C C . GLN A 1 84 ? -2.977 18.719 -5.135 1.00 41.94 84 GLN A C 1
ATOM 653 O O . GLN A 1 84 ? -4.025 18.742 -4.491 1.00 41.94 84 GLN A O 1
ATOM 658 N N . VAL A 1 85 ? -2.286 19.822 -5.444 1.00 38.47 85 VAL A N 1
ATOM 659 C CA . VAL A 1 85 ? -2.853 21.183 -5.413 1.00 38.47 85 VAL A CA 1
ATOM 660 C C . VAL A 1 85 ? -2.807 21.757 -6.819 1.00 38.47 85 VAL A C 1
ATOM 662 O O . VAL A 1 85 ? -1.727 21.652 -7.444 1.00 38.47 85 VAL A O 1
#